Protein AF-A0A1S8C8F7-F1 (afdb_monomer)

Mean predicted aligned error: 5.32 Å

Radius of gyration: 15.14 Å; Cα contacts (8 Å, |Δi|>4): 78; chains: 1; bounding box: 31×24×40 Å

Solvent-accessible surface area (backbone atoms only — not comparable to full-atom values): 5005 Å² total; per-residue (Å²): 129,82,76,75,69,69,60,44,70,68,57,52,62,73,58,32,46,84,44,54,51,89,75,39,63,91,45,80,42,60,28,34,96,45,54,65,62,47,40,55,49,21,65,66,44,95,84,49,41,37,91,70,80,56,70,75,27,51,89,47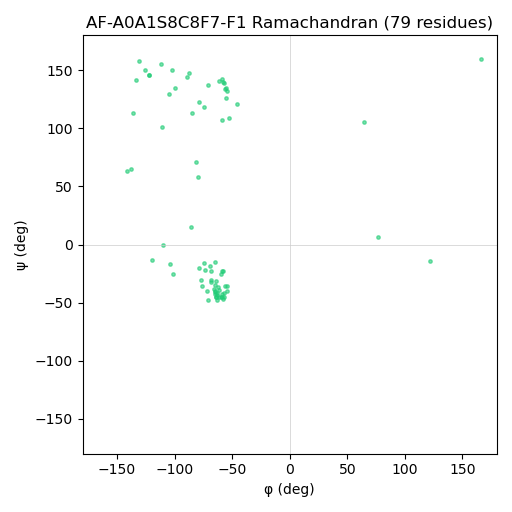,69,69,60,41,53,52,50,36,54,41,72,78,37,52,77,82,53,61,96,65,134

Secondary structure (DSSP, 8-state):
-PPP----HHHHHHH-EEE--TT-TT--EEE-S-HHHHHHHHHHSTT-S-SS--GGGS--HHHHHHHHHHHH-GGGTTT--

pLDDT: mean 88.5, std 13.75, range [35.97, 98.06]

Nearest PDB structures (foldseek):
  8uyr-assembly1_B  TM=4.568E-01  e=6.588E+00  Rhodococcus rhodochrous

Sequence (81 aa):
MPAPDRVPPSFLQAHTRVERPTLVPEVQLHVADDVVALWEAMETEAGGAGQDPPFWAAAWPGGQALARHVLDRPELVAGKR

Structure (mmCIF, N/CA/C/O backbone):
data_AF-A0A1S8C8F7-F1
#
_entry.id   AF-A0A1S8C8F7-F1
#
loop_
_atom_site.group_PDB
_atom_site.id
_atom_site.type_symbol
_atom_site.label_atom_id
_atom_site.label_alt_id
_atom_site.label_comp_id
_atom_site.label_asym_id
_atom_site.label_entity_id
_atom_site.label_seq_id
_atom_site.pdbx_PDB_ins_code
_atom_site.Cartn_x
_atom_site.Cartn_y
_atom_site.Cartn_z
_atom_site.occupancy
_atom_site.B_iso_or_equiv
_atom_site.auth_seq_id
_atom_site.auth_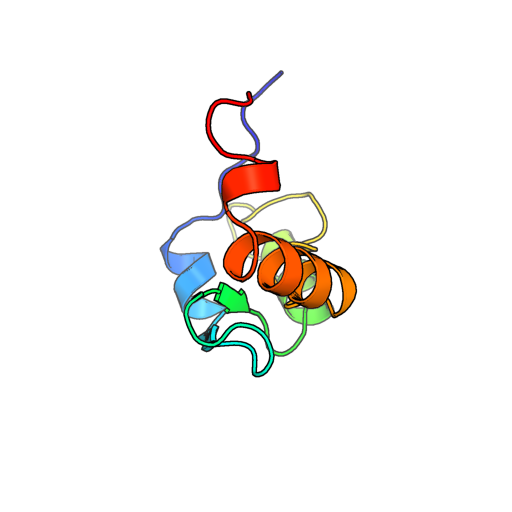comp_id
_atom_site.auth_asym_id
_atom_site.auth_atom_id
_atom_site.pdbx_PDB_model_num
ATOM 1 N N . MET A 1 1 ? 19.471 18.061 3.221 1.00 35.97 1 MET A N 1
ATOM 2 C CA . MET A 1 1 ? 19.198 16.824 2.464 1.00 35.97 1 MET A CA 1
ATOM 3 C C . MET A 1 1 ? 18.426 17.208 1.220 1.00 35.97 1 MET A C 1
ATOM 5 O O . MET A 1 1 ? 17.501 18.001 1.380 1.00 35.97 1 MET A O 1
ATOM 9 N N . PRO A 1 2 ? 18.816 16.757 0.016 1.00 38.53 2 PRO A N 1
ATOM 10 C CA . PRO A 1 2 ? 17.973 16.965 -1.155 1.00 38.53 2 PRO A CA 1
ATOM 11 C C . PRO A 1 2 ? 16.614 16.306 -0.892 1.00 38.53 2 PRO A C 1
ATOM 13 O O . PRO A 1 2 ? 16.544 15.291 -0.196 1.00 38.53 2 PRO A O 1
ATOM 16 N N . ALA A 1 3 ? 15.534 16.941 -1.350 1.00 45.62 3 ALA A N 1
ATOM 17 C CA . ALA A 1 3 ? 14.214 16.324 -1.304 1.00 45.62 3 ALA A CA 1
ATOM 18 C C . ALA A 1 3 ? 14.289 14.994 -2.072 1.00 45.62 3 ALA A C 1
ATOM 20 O O . ALA A 1 3 ? 14.966 14.971 -3.101 1.00 45.62 3 ALA A O 1
ATOM 21 N N . PRO A 1 4 ? 13.662 13.906 -1.588 1.00 53.66 4 PRO A N 1
ATOM 22 C CA . PRO A 1 4 ? 13.647 12.662 -2.343 1.00 53.66 4 PRO A CA 1
ATOM 23 C C . PRO A 1 4 ? 13.087 12.962 -3.731 1.00 53.66 4 PRO A C 1
ATOM 25 O O . PRO A 1 4 ? 12.078 13.672 -3.837 1.00 53.66 4 PRO A O 1
ATOM 28 N N . ASP A 1 5 ? 13.767 12.475 -4.770 1.00 64.06 5 ASP A N 1
ATOM 29 C CA . ASP A 1 5 ? 13.287 12.580 -6.143 1.00 64.06 5 ASP A CA 1
ATOM 30 C C . ASP A 1 5 ? 11.867 12.015 -6.169 1.00 64.06 5 ASP A C 1
ATOM 32 O O . ASP A 1 5 ? 11.614 10.838 -5.904 1.00 64.06 5 ASP A O 1
ATOM 36 N N . ARG A 1 6 ? 10.900 12.915 -6.335 1.00 74.06 6 ARG A N 1
ATOM 37 C CA . ARG A 1 6 ? 9.492 12.572 -6.217 1.00 74.06 6 ARG A CA 1
ATOM 38 C C . ARG A 1 6 ? 9.110 11.791 -7.464 1.00 74.06 6 ARG A C 1
ATOM 40 O O . ARG A 1 6 ? 9.132 12.365 -8.551 1.00 74.06 6 ARG A O 1
ATOM 47 N N . VAL A 1 7 ? 8.686 10.540 -7.281 1.00 83.44 7 VAL A N 1
ATOM 48 C CA . VAL A 1 7 ? 8.136 9.694 -8.351 1.00 83.44 7 VAL A CA 1
ATOM 49 C C . VAL A 1 7 ? 7.126 10.504 -9.178 1.00 83.44 7 VAL A C 1
ATOM 51 O O . VAL A 1 7 ? 6.156 11.024 -8.604 1.00 83.44 7 VAL A O 1
ATOM 54 N N . PRO A 1 8 ? 7.334 10.664 -10.501 1.00 87.25 8 PRO A N 1
ATOM 55 C CA . PRO A 1 8 ? 6.436 11.444 -11.339 1.00 87.25 8 PRO A CA 1
ATOM 56 C C . PRO A 1 8 ? 5.001 10.901 -11.277 1.00 87.25 8 PRO A C 1
ATOM 58 O O . PRO A 1 8 ? 4.808 9.684 -11.321 1.00 87.25 8 PRO A O 1
ATOM 61 N N . PRO A 1 9 ? 3.964 11.760 -11.235 1.00 88.31 9 PRO A N 1
ATOM 62 C CA . PRO A 1 9 ? 2.577 11.294 -11.195 1.00 88.31 9 PRO A CA 1
ATOM 63 C C . PRO A 1 9 ? 2.199 10.374 -12.363 1.00 88.31 9 PRO A C 1
ATOM 65 O O . PRO A 1 9 ? 1.442 9.430 -12.166 1.00 88.31 9 PRO A O 1
ATOM 68 N N . SER A 1 10 ? 2.743 10.620 -13.560 1.00 89.50 10 SER A N 1
ATOM 69 C CA . SER A 1 10 ? 2.527 9.769 -14.736 1.00 89.50 10 SER A CA 1
ATOM 70 C C . SER A 1 10 ? 3.116 8.369 -14.560 1.00 89.50 10 SER A C 1
ATOM 72 O O . SER A 1 10 ? 2.455 7.397 -14.906 1.00 89.50 10 SER A O 1
ATOM 74 N N . PHE A 1 11 ? 4.312 8.261 -13.974 1.00 90.62 11 PHE A N 1
ATOM 75 C CA . PHE A 1 11 ? 4.935 6.977 -13.646 1.00 90.62 11 PHE A CA 1
ATOM 76 C C . PHE A 1 11 ? 4.092 6.215 -12.620 1.00 90.62 11 PHE A C 1
ATOM 78 O O . PHE A 1 11 ? 3.752 5.054 -12.825 1.00 90.62 11 PHE A O 1
ATOM 85 N N . LEU A 1 12 ? 3.678 6.898 -11.545 1.00 90.00 12 LEU A N 1
ATOM 86 C CA . LEU A 1 12 ? 2.829 6.311 -10.508 1.00 90.00 12 LEU A CA 1
ATOM 87 C C . LEU A 1 12 ? 1.526 5.758 -11.107 1.00 90.00 12 LEU A C 1
ATOM 89 O O . LEU A 1 12 ? 1.126 4.645 -10.789 1.00 90.00 12 LEU A O 1
ATOM 93 N N . GLN A 1 13 ? 0.870 6.515 -11.988 1.00 91.88 13 GLN A N 1
ATOM 94 C CA . GLN A 1 13 ? -0.371 6.094 -12.646 1.00 91.88 13 GLN A CA 1
ATOM 95 C C . GLN A 1 13 ? -0.173 4.935 -13.629 1.00 91.88 13 GLN A C 1
ATOM 97 O O . GLN A 1 13 ? -1.085 4.130 -13.788 1.00 91.88 13 GLN A O 1
ATOM 102 N N . ALA A 1 14 ? 0.983 4.859 -14.292 1.00 93.12 14 ALA A N 1
ATOM 103 C CA . ALA A 1 14 ? 1.288 3.803 -15.253 1.00 93.12 14 ALA A CA 1
ATOM 104 C C . ALA A 1 14 ? 1.630 2.466 -14.576 1.00 93.12 14 ALA A C 1
ATOM 106 O O . ALA A 1 14 ? 1.260 1.415 -15.093 1.00 93.12 14 ALA A O 1
ATOM 107 N N . HIS A 1 15 ? 2.307 2.510 -13.424 1.00 93.62 15 HIS A N 1
ATOM 108 C CA . HIS A 1 15 ? 2.880 1.323 -12.776 1.00 93.62 15 HIS A CA 1
ATOM 109 C C . HIS A 1 15 ? 2.186 0.901 -11.475 1.00 93.62 15 HIS A C 1
ATOM 111 O O . HIS A 1 15 ? 2.578 -0.082 -10.849 1.00 93.62 15 HIS A O 1
ATOM 117 N N . THR A 1 16 ? 1.150 1.622 -11.043 1.00 95.31 16 THR A N 1
ATOM 118 C CA . THR A 1 16 ? 0.358 1.259 -9.859 1.00 95.31 16 THR A CA 1
ATOM 119 C C . THR A 1 16 ? -1.131 1.294 -10.151 1.00 95.31 16 THR A C 1
ATOM 121 O O . THR A 1 16 ? -1.602 2.012 -11.033 1.00 95.31 16 THR A O 1
ATOM 124 N N . ARG A 1 17 ? -1.901 0.570 -9.341 1.00 96.12 17 ARG A N 1
ATOM 125 C CA . ARG 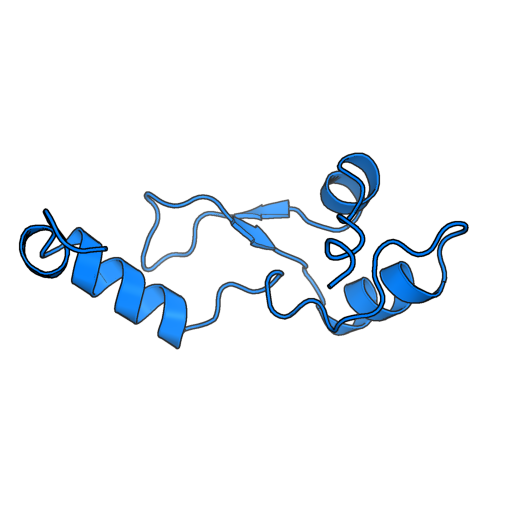A 1 17 ? -3.356 0.704 -9.271 1.00 96.12 17 ARG A CA 1
ATOM 126 C C . ARG A 1 17 ? -3.777 1.282 -7.929 1.00 96.12 17 ARG A C 1
ATOM 128 O O . ARG A 1 17 ? -3.099 1.108 -6.918 1.00 96.12 17 ARG A O 1
ATOM 135 N N . VAL A 1 18 ? -4.943 1.917 -7.915 1.00 96.69 18 VAL A N 1
ATOM 136 C CA . VAL A 1 18 ? -5.595 2.292 -6.660 1.00 96.69 18 VAL A CA 1
ATOM 137 C C . VAL A 1 18 ? -6.286 1.065 -6.079 1.00 96.69 18 VAL A C 1
ATOM 139 O O . VAL A 1 18 ? -7.162 0.483 -6.715 1.00 96.69 18 VAL A O 1
ATOM 142 N N . GLU A 1 19 ? -5.929 0.708 -4.853 1.00 96.44 19 GLU A N 1
ATOM 143 C CA . GLU A 1 19 ? -6.524 -0.399 -4.113 1.00 96.44 19 GLU A CA 1
ATOM 144 C C . GLU A 1 19 ? -7.046 0.066 -2.749 1.00 96.44 19 GLU A C 1
ATOM 146 O O . GLU A 1 19 ? -6.536 1.016 -2.149 1.00 96.44 19 GLU A O 1
ATOM 151 N N . ARG A 1 20 ? -8.093 -0.611 -2.270 1.00 97.69 20 ARG A N 1
ATOM 152 C CA . ARG A 1 20 ? -8.632 -0.482 -0.913 1.00 97.69 20 ARG A CA 1
ATOM 153 C C . ARG A 1 20 ? -8.338 -1.784 -0.168 1.00 97.69 20 ARG A C 1
ATOM 155 O O . ARG A 1 20 ? -9.040 -2.765 -0.4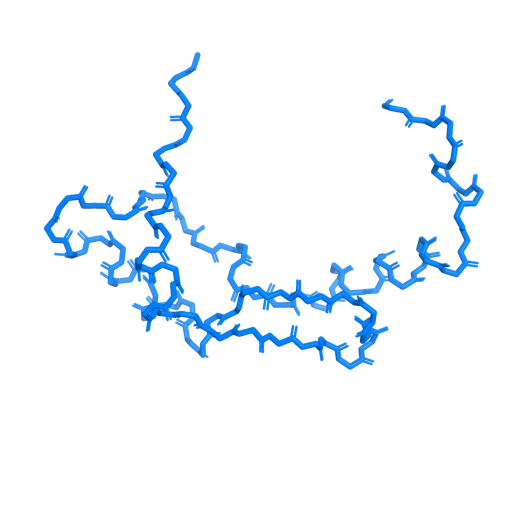18 1.00 97.69 20 ARG A O 1
ATOM 162 N N . PRO A 1 21 ? -7.314 -1.831 0.700 1.00 96.62 21 PRO A N 1
ATOM 163 C CA . PRO A 1 21 ? -6.962 -3.060 1.398 1.00 96.62 21 PRO A CA 1
ATOM 164 C C . PRO A 1 21 ? -8.112 -3.555 2.281 1.00 96.62 21 PRO A C 1
ATOM 166 O O . PRO A 1 21 ? -8.763 -2.760 2.958 1.00 96.62 21 PRO A O 1
ATOM 169 N N . THR A 1 22 ? -8.337 -4.871 2.319 1.00 95.38 22 THR A N 1
ATOM 170 C CA . THR A 1 22 ? -9.489 -5.491 3.003 1.00 95.38 22 THR A CA 1
ATOM 171 C C . THR A 1 22 ? -9.625 -5.090 4.472 1.00 95.38 22 THR A C 1
ATOM 173 O O . THR A 1 22 ? -10.742 -4.946 4.963 1.00 95.38 22 THR A O 1
ATOM 176 N N . LEU A 1 23 ? -8.510 -4.908 5.186 1.00 96.62 23 LEU A N 1
ATOM 177 C CA . LEU A 1 23 ? -8.537 -4.576 6.613 1.00 96.62 23 LEU 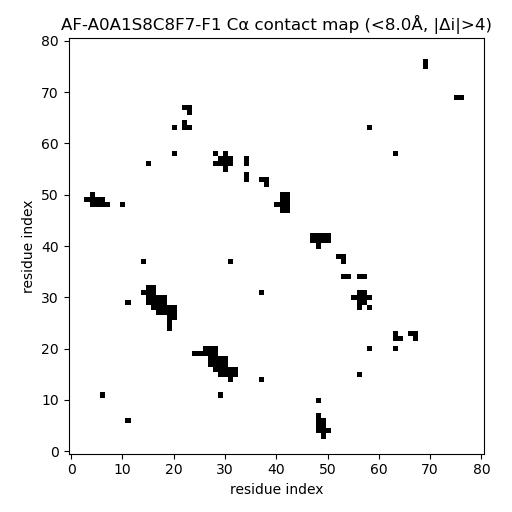A CA 1
ATOM 178 C C . LEU A 1 23 ? -8.838 -3.089 6.878 1.00 96.62 23 LEU A C 1
ATOM 180 O O . LEU A 1 23 ? -9.264 -2.741 7.976 1.00 96.62 23 LEU A O 1
ATOM 184 N N . VAL A 1 24 ? -8.625 -2.219 5.887 1.00 97.50 24 VAL A N 1
ATOM 185 C CA . VAL A 1 24 ? -8.794 -0.759 5.987 1.00 97.50 24 VAL A CA 1
ATOM 186 C C . VAL A 1 24 ? -9.411 -0.180 4.702 1.00 97.50 24 VAL A C 1
ATOM 188 O O . VAL A 1 24 ? -8.773 0.615 4.005 1.00 97.50 24 VAL A O 1
ATOM 191 N N . PRO A 1 25 ? -10.653 -0.565 4.349 1.00 97.19 25 PRO A N 1
ATOM 192 C CA . PRO A 1 25 ? -11.290 -0.167 3.090 1.00 97.19 25 PRO A CA 1
ATOM 193 C C . PRO A 1 25 ? -11.562 1.344 2.969 1.00 97.19 25 PRO A C 1
ATOM 195 O O . PRO A 1 25 ? -11.841 1.842 1.873 1.00 97.19 25 PRO A O 1
ATOM 198 N N . GLU A 1 26 ? -11.489 2.087 4.074 1.00 97.44 26 GLU A N 1
ATOM 199 C CA . GLU A 1 26 ? -11.581 3.546 4.127 1.00 97.44 26 GLU A CA 1
ATOM 200 C C . GLU A 1 26 ? -10.361 4.232 3.487 1.00 97.44 26 GLU A C 1
ATOM 202 O O . GLU A 1 26 ? -10.468 5.376 3.043 1.00 97.44 26 GLU A O 1
ATOM 207 N N . VAL A 1 27 ? -9.223 3.534 3.399 1.00 96.00 27 VAL A N 1
ATOM 208 C CA . VAL A 1 27 ? -7.959 4.048 2.860 1.00 96.00 27 VAL A CA 1
ATOM 209 C C . VAL A 1 27 ? -7.763 3.574 1.421 1.00 96.00 27 VAL A C 1
ATOM 211 O O . VAL A 1 27 ? -7.945 2.402 1.100 1.00 96.00 27 VAL A O 1
ATOM 214 N N . GLN A 1 28 ? -7.362 4.497 0.549 1.00 96.81 28 GLN A N 1
ATOM 215 C CA . GLN A 1 28 ? -6.946 4.197 -0.818 1.00 96.81 28 GLN A CA 1
ATOM 216 C C . GLN A 1 28 ? -5.426 4.288 -0.918 1.00 96.81 28 GLN A C 1
ATOM 218 O O . GLN A 1 28 ? -4.840 5.285 -0.498 1.00 96.81 28 GLN A O 1
ATOM 223 N N . LEU A 1 29 ? -4.802 3.257 -1.482 1.00 95.38 29 LEU A N 1
ATOM 224 C CA . LEU A 1 29 ? -3.359 3.177 -1.685 1.00 95.38 29 LEU A CA 1
ATOM 225 C C . LEU A 1 29 ? -3.043 2.989 -3.165 1.00 95.38 29 LEU A C 1
ATOM 227 O O . LEU A 1 29 ? -3.771 2.297 -3.871 1.00 95.38 29 LEU A O 1
ATOM 231 N N . HIS A 1 30 ? -1.934 3.571 -3.609 1.00 95.25 30 HIS A N 1
ATOM 232 C CA . HIS A 1 30 ? -1.302 3.211 -4.873 1.00 95.25 30 HIS A CA 1
ATOM 233 C C . HIS A 1 30 ? -0.397 2.007 -4.629 1.00 95.25 30 HIS A C 1
ATOM 235 O O . HIS A 1 30 ? 0.583 2.120 -3.895 1.00 95.25 30 HIS A O 1
ATOM 241 N N . VAL A 1 31 ? -0.746 0.862 -5.210 1.00 96.19 31 VAL A N 1
ATOM 242 C CA . VAL A 1 31 ? 0.001 -0.390 -5.051 1.00 96.19 31 VAL A CA 1
ATOM 243 C C . VAL A 1 31 ? 0.446 -0.934 -6.401 1.00 96.19 31 VAL A C 1
ATOM 245 O O . VAL A 1 31 ? -0.260 -0.782 -7.401 1.00 96.19 31 VAL A O 1
ATOM 248 N N . ALA A 1 32 ? 1.616 -1.561 -6.426 1.00 95.81 32 ALA A N 1
ATOM 249 C CA . ALA A 1 32 ? 2.089 -2.325 -7.568 1.00 95.81 32 ALA A CA 1
ATOM 250 C C . ALA A 1 32 ? 1.598 -3.772 -7.480 1.00 95.81 32 ALA A C 1
ATOM 252 O O . ALA A 1 32 ? 1.482 -4.338 -6.393 1.00 95.81 32 ALA A O 1
ATOM 253 N N . ASP A 1 33 ? 1.350 -4.372 -8.641 1.00 92.62 33 ASP A N 1
ATOM 254 C CA . ASP A 1 33 ? 1.160 -5.819 -8.766 1.00 92.62 33 ASP A CA 1
ATOM 255 C C . ASP A 1 33 ? 2.416 -6.594 -8.364 1.00 92.62 33 ASP A C 1
ATOM 257 O O . ASP A 1 33 ? 2.346 -7.602 -7.663 1.00 92.62 33 ASP A O 1
ATOM 261 N N . ASP A 1 34 ? 3.565 -6.076 -8.792 1.00 94.00 34 ASP A N 1
ATOM 262 C CA . ASP A 1 34 ? 4.882 -6.608 -8.499 1.00 94.00 34 ASP A CA 1
ATOM 263 C C . ASP A 1 34 ? 5.817 -5.447 -8.141 1.00 94.00 34 ASP A C 1
ATOM 265 O O . ASP A 1 34 ? 6.127 -4.580 -8.959 1.00 94.00 34 ASP A O 1
ATOM 269 N N . VAL A 1 35 ? 6.243 -5.419 -6.878 1.00 92.31 35 VAL A N 1
ATOM 270 C CA . VAL A 1 35 ? 7.126 -4.380 -6.335 1.00 92.31 35 VAL A CA 1
ATOM 271 C C . VAL A 1 35 ? 8.531 -4.476 -6.933 1.00 92.31 35 VAL A C 1
ATOM 273 O O . VAL A 1 35 ? 9.197 -3.452 -7.072 1.00 92.31 35 VAL A O 1
ATOM 276 N N . VAL A 1 36 ? 8.982 -5.681 -7.299 1.00 92.19 36 VAL A N 1
ATOM 277 C CA . VAL A 1 36 ? 10.286 -5.883 -7.941 1.00 92.19 36 VAL A CA 1
ATOM 278 C C . VAL A 1 36 ? 10.240 -5.328 -9.359 1.00 92.19 36 VAL A C 1
ATOM 280 O O . VAL A 1 36 ? 11.091 -4.518 -9.709 1.00 92.19 36 VAL A O 1
ATOM 283 N N . ALA A 1 37 ? 9.198 -5.654 -10.127 1.00 92.62 37 ALA A N 1
ATOM 284 C CA . ALA A 1 37 ? 9.020 -5.107 -11.474 1.00 92.62 37 ALA A CA 1
ATOM 285 C C . ALA A 1 37 ? 8.865 -3.573 -11.468 1.00 92.62 37 ALA A C 1
ATOM 287 O O . ALA A 1 37 ? 9.426 -2.886 -12.321 1.00 92.62 37 ALA A O 1
ATOM 288 N N . LEU A 1 38 ? 8.149 -3.014 -10.481 1.00 92.75 38 LEU A N 1
ATOM 289 C CA . LEU A 1 38 ? 8.074 -1.563 -10.286 1.00 92.75 38 LEU A CA 1
ATOM 290 C C . LEU A 1 38 ? 9.465 -0.961 -10.049 1.00 92.75 38 LEU A C 1
ATOM 292 O O . LEU A 1 38 ? 9.784 0.078 -10.623 1.00 92.75 38 LEU A O 1
ATOM 296 N N . TRP A 1 39 ? 10.283 -1.590 -9.203 1.00 91.00 39 TRP A N 1
ATOM 297 C CA . TRP A 1 39 ? 11.630 -1.104 -8.907 1.00 91.00 39 TRP A CA 1
ATOM 298 C C . TRP A 1 39 ? 12.523 -1.138 -10.153 1.00 91.00 39 TRP A C 1
ATOM 300 O O . TRP A 1 39 ? 13.139 -0.127 -10.480 1.00 91.00 39 TRP A O 1
ATOM 310 N N . GLU A 1 40 ? 12.506 -2.232 -10.916 1.00 91.00 40 GLU A N 1
ATOM 311 C CA . GLU A 1 40 ? 13.224 -2.324 -12.195 1.00 91.00 40 GLU A CA 1
ATOM 312 C C . GLU A 1 40 ? 12.793 -1.212 -13.171 1.00 91.00 40 GLU A C 1
ATOM 314 O O . GLU A 1 40 ? 13.634 -0.577 -13.813 1.00 91.00 40 GLU A O 1
ATOM 319 N N . ALA A 1 41 ? 11.492 -0.907 -13.253 1.00 91.12 41 ALA A N 1
ATOM 320 C CA . ALA A 1 41 ? 10.982 0.190 -14.078 1.00 91.12 41 ALA A CA 1
ATOM 321 C C . ALA A 1 41 ? 11.453 1.570 -13.579 1.00 91.12 41 ALA A C 1
ATOM 323 O O . ALA A 1 41 ? 11.796 2.435 -14.388 1.00 91.12 41 ALA A O 1
ATOM 324 N N . MET A 1 42 ? 11.522 1.776 -12.257 1.00 88.19 42 MET A N 1
ATOM 325 C CA . MET A 1 42 ? 12.020 3.025 -11.668 1.00 88.19 42 MET A CA 1
ATOM 326 C C . MET A 1 42 ? 13.489 3.289 -12.017 1.00 88.19 42 MET A C 1
ATOM 328 O O . MET A 1 42 ? 13.854 4.446 -12.238 1.00 88.19 42 MET A O 1
ATOM 332 N N . GLU A 1 43 ? 14.303 2.232 -12.082 1.00 87.19 43 GLU A N 1
ATOM 333 C CA . GLU A 1 43 ? 15.732 2.307 -12.406 1.00 87.19 43 GLU A CA 1
ATOM 334 C C . GLU A 1 43 ? 16.002 2.503 -13.905 1.00 87.19 43 GLU A C 1
ATOM 336 O O . GLU A 1 43 ? 17.005 3.114 -14.279 1.00 87.19 43 GLU A O 1
ATOM 341 N N . THR A 1 44 ? 15.123 1.991 -14.772 1.00 85.69 44 THR A N 1
ATOM 342 C CA . THR A 1 44 ? 15.377 1.893 -16.221 1.00 85.69 44 THR A CA 1
ATOM 343 C C . THR A 1 44 ? 14.699 2.965 -17.077 1.00 85.69 44 THR A C 1
ATOM 345 O O . THR A 1 44 ? 15.204 3.270 -18.162 1.00 85.69 44 THR A O 1
ATOM 348 N N . GLU A 1 45 ? 13.590 3.571 -16.641 1.00 81.12 45 GLU A N 1
ATOM 349 C CA . GLU A 1 45 ? 12.916 4.613 -17.427 1.00 81.12 45 GLU A CA 1
ATOM 350 C C . GLU A 1 45 ? 13.715 5.930 -17.481 1.00 81.12 45 GLU A C 1
ATOM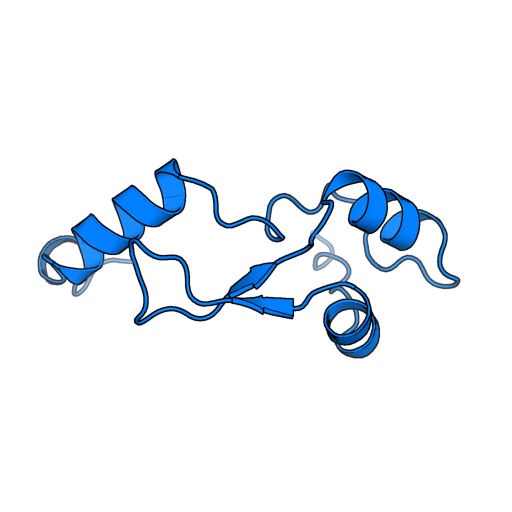 352 O O . GLU A 1 45 ? 14.263 6.413 -16.486 1.00 81.12 45 GLU A O 1
ATOM 357 N N . ALA A 1 46 ? 13.777 6.536 -18.676 1.00 57.78 46 ALA A N 1
ATOM 358 C CA . ALA A 1 46 ? 14.582 7.724 -18.953 1.00 57.78 46 ALA A CA 1
ATOM 359 C C . ALA A 1 46 ? 14.188 8.904 -18.044 1.00 57.78 46 ALA A C 1
ATOM 361 O O . ALA A 1 46 ? 13.147 9.532 -18.231 1.00 57.78 46 ALA A O 1
ATOM 362 N N . GLY A 1 47 ? 15.056 9.212 -17.077 1.00 63.31 47 GLY A N 1
ATOM 363 C CA . GLY A 1 47 ? 14.847 10.253 -16.069 1.00 63.31 47 GLY A CA 1
ATOM 364 C C . GLY A 1 47 ? 14.899 9.751 -14.625 1.00 63.31 47 GLY A C 1
ATOM 365 O O . GLY A 1 47 ? 15.058 10.591 -13.749 1.00 63.31 47 GLY A O 1
ATOM 366 N N . GLY A 1 48 ? 14.831 8.430 -14.395 1.00 64.12 48 GLY A N 1
ATOM 367 C CA . GLY A 1 48 ? 14.864 7.800 -13.072 1.00 64.12 48 GLY A CA 1
ATOM 368 C C . GLY A 1 48 ? 13.649 8.189 -12.230 1.00 64.12 48 GLY A C 1
ATOM 369 O O . GLY A 1 48 ? 13.562 9.304 -11.724 1.00 64.12 48 GLY A O 1
ATOM 370 N N . ALA A 1 49 ? 12.685 7.285 -12.053 1.00 67.44 49 ALA A N 1
ATOM 371 C CA . ALA A 1 49 ? 11.501 7.609 -11.248 1.00 67.44 49 ALA A CA 1
ATOM 372 C C . ALA A 1 49 ? 11.804 7.637 -9.736 1.00 67.44 49 ALA A C 1
ATOM 374 O O . ALA A 1 49 ? 11.026 8.187 -8.960 1.00 67.44 49 ALA A O 1
ATOM 375 N N . GLY A 1 50 ? 12.938 7.072 -9.323 1.00 72.81 50 GLY A N 1
ATOM 376 C CA . GLY A 1 50 ? 13.481 7.115 -7.969 1.00 72.81 50 GLY A CA 1
ATOM 377 C C . GLY A 1 50 ? 14.590 6.075 -7.808 1.00 72.81 50 GLY A C 1
ATOM 378 O O . GLY A 1 50 ? 14.669 5.136 -8.593 1.00 72.81 50 GLY A O 1
ATOM 379 N N . GLN A 1 51 ? 15.454 6.252 -6.808 1.00 71.69 51 GLN A N 1
ATOM 380 C CA . GLN A 1 51 ? 16.593 5.351 -6.549 1.00 71.69 51 GLN A CA 1
ATOM 381 C C . GLN A 1 51 ? 16.356 4.419 -5.351 1.00 71.69 51 GLN A C 1
ATOM 383 O O . GLN A 1 51 ? 17.053 3.420 -5.197 1.00 71.69 51 GLN A O 1
ATOM 388 N N . ASP A 1 52 ? 15.375 4.740 -4.504 1.00 83.62 52 ASP A N 1
ATOM 389 C CA . ASP A 1 52 ? 15.065 3.956 -3.312 1.00 83.62 52 ASP A CA 1
ATOM 390 C C . ASP A 1 52 ? 14.047 2.847 -3.622 1.00 83.62 52 ASP A C 1
ATOM 392 O O . ASP A 1 52 ? 13.095 3.085 -4.378 1.00 83.62 52 ASP A O 1
ATOM 396 N N . PRO A 1 53 ? 14.171 1.664 -2.988 1.00 86.00 53 PRO A N 1
ATOM 397 C CA . PRO A 1 53 ? 13.213 0.583 -3.170 1.00 86.00 53 PRO A CA 1
ATOM 398 C C . PRO A 1 53 ? 11.779 1.034 -2.835 1.00 86.00 53 PRO A C 1
ATOM 400 O O . PRO A 1 53 ? 11.550 1.641 -1.778 1.00 86.00 53 PRO A O 1
ATOM 403 N N . PRO A 1 54 ? 10.778 0.713 -3.677 1.00 90.56 54 PRO A N 1
ATOM 404 C CA . PRO A 1 54 ? 9.418 1.216 -3.528 1.00 90.56 54 PRO A CA 1
ATOM 405 C C . PRO A 1 54 ? 8.608 0.452 -2.471 1.00 90.56 54 PRO A C 1
ATOM 407 O O . PRO A 1 54 ? 7.524 -0.061 -2.738 1.00 90.56 54 PRO A O 1
ATOM 410 N N . PHE A 1 55 ? 9.083 0.413 -1.221 1.00 89.94 55 PHE A N 1
ATOM 411 C CA . PHE A 1 55 ? 8.356 -0.215 -0.105 1.00 89.94 55 PHE A CA 1
ATOM 412 C C . PHE A 1 55 ? 6.964 0.394 0.120 1.00 89.94 55 PHE A C 1
ATOM 414 O O . PHE A 1 55 ? 6.088 -0.254 0.687 1.00 89.94 55 PHE A O 1
ATOM 421 N N . TRP A 1 56 ? 6.746 1.628 -0.333 1.00 90.31 56 TRP A N 1
ATOM 422 C CA . TRP A 1 56 ? 5.456 2.313 -0.294 1.00 90.31 56 TRP A CA 1
ATOM 423 C C . TRP A 1 56 ? 4.410 1.709 -1.249 1.00 90.31 56 TRP A C 1
ATOM 425 O O . TRP A 1 56 ? 3.222 1.943 -1.048 1.00 90.31 56 TRP A O 1
ATOM 435 N N . ALA A 1 57 ? 4.819 0.926 -2.253 1.00 94.38 57 ALA A N 1
ATOM 436 C CA . ALA A 1 57 ? 3.942 0.382 -3.293 1.00 94.38 57 ALA A CA 1
ATOM 437 C C . ALA A 1 57 ? 3.258 -0.941 -2.906 1.00 94.38 57 ALA A C 1
ATOM 439 O O . ALA A 1 57 ? 2.732 -1.640 -3.769 1.00 94.38 57 ALA A O 1
ATOM 440 N N . ALA A 1 58 ? 3.256 -1.302 -1.621 1.00 95.12 58 ALA A N 1
ATOM 441 C CA . ALA A 1 58 ? 2.593 -2.496 -1.115 1.00 95.12 58 ALA A CA 1
ATOM 442 C C . ALA A 1 58 ? 1.774 -2.198 0.145 1.00 95.12 58 ALA A C 1
ATOM 444 O O . ALA A 1 58 ? 2.194 -1.467 1.044 1.00 95.12 58 ALA A O 1
ATOM 445 N N . ALA A 1 59 ? 0.609 -2.838 0.248 1.00 95.31 59 ALA A N 1
ATOM 446 C CA . ALA A 1 59 ? -0.239 -2.783 1.432 1.00 95.31 59 ALA A CA 1
ATOM 447 C C . ALA A 1 59 ? 0.251 -3.777 2.503 1.00 95.31 59 ALA A C 1
ATOM 449 O O . ALA A 1 59 ? -0.380 -4.804 2.751 1.00 95.31 59 ALA A O 1
ATOM 450 N N . TRP A 1 60 ? 1.387 -3.497 3.145 1.00 94.94 60 TRP A N 1
ATOM 451 C CA . TRP A 1 60 ? 1.983 -4.401 4.136 1.00 94.94 60 TRP A CA 1
ATOM 452 C C . TRP A 1 60 ? 1.010 -4.762 5.277 1.00 94.94 60 TRP A C 1
ATOM 454 O O . TRP A 1 60 ? 0.410 -3.855 5.865 1.00 94.94 60 TRP A O 1
ATOM 464 N N . PRO A 1 61 ? 0.900 -6.047 5.676 1.00 95.56 61 PRO A N 1
ATOM 465 C CA . PRO A 1 61 ? -0.038 -6.478 6.717 1.00 95.56 61 PRO A CA 1
ATOM 466 C C . PRO A 1 61 ? 0.102 -5.717 8.042 1.00 95.56 61 PRO A C 1
ATOM 468 O O . PRO A 1 61 ? -0.897 -5.342 8.651 1.00 95.56 61 PRO A O 1
ATOM 471 N N . GLY A 1 62 ? 1.338 -5.430 8.470 1.00 96.25 62 GLY A N 1
ATOM 472 C CA . GLY A 1 62 ? 1.596 -4.672 9.699 1.00 96.25 62 GLY A CA 1
ATOM 473 C C . GLY A 1 62 ? 1.089 -3.228 9.632 1.00 96.25 62 GLY A C 1
ATOM 474 O O . GLY A 1 62 ? 0.495 -2.740 10.592 1.00 96.25 62 GLY A O 1
ATOM 475 N N . GLY A 1 63 ? 1.254 -2.568 8.481 1.00 95.62 63 GLY A N 1
ATOM 476 C CA . GLY A 1 63 ? 0.730 -1.221 8.253 1.00 95.62 63 GLY A CA 1
ATOM 477 C C . GLY A 1 63 ? -0.797 -1.195 8.267 1.00 95.62 63 GLY A C 1
ATOM 478 O O . GLY A 1 63 ? -1.387 -0.332 8.912 1.00 95.62 63 GLY A O 1
ATOM 479 N N . GLN A 1 64 ? -1.437 -2.186 7.638 1.00 97.25 64 GLN A N 1
ATOM 480 C CA . GLN A 1 64 ? -2.894 -2.328 7.673 1.00 97.25 64 GLN A CA 1
ATOM 481 C C . GLN A 1 64 ? -3.417 -2.548 9.102 1.00 97.25 64 GLN A C 1
ATOM 483 O O . GLN A 1 64 ? -4.383 -1.904 9.506 1.00 97.25 64 GLN A O 1
ATOM 488 N N . ALA A 1 65 ? -2.772 -3.419 9.885 1.00 97.62 65 ALA A N 1
ATOM 489 C CA . ALA A 1 65 ? -3.168 -3.691 11.267 1.00 97.62 65 ALA A CA 1
ATOM 490 C C . ALA A 1 65 ? -3.034 -2.450 12.162 1.00 97.62 65 ALA A C 1
ATOM 492 O O . ALA A 1 65 ? -3.942 -2.141 12.936 1.00 97.62 65 ALA A O 1
ATOM 493 N N . LEU A 1 66 ? -1.933 -1.705 12.022 1.00 97.06 66 LEU A N 1
ATOM 494 C CA . LEU A 1 66 ? -1.731 -0.456 12.750 1.00 97.06 66 LEU A CA 1
ATOM 495 C C 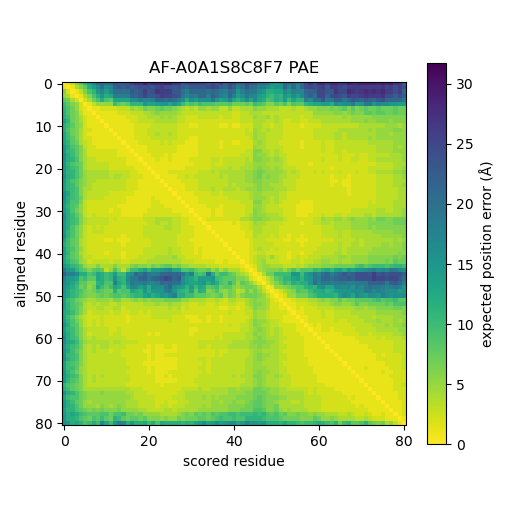. LEU A 1 66 ? -2.763 0.604 12.347 1.00 97.06 66 LEU A C 1
ATOM 497 O O . LEU A 1 66 ? -3.352 1.245 13.215 1.00 97.06 66 LEU A O 1
ATOM 501 N N . ALA A 1 67 ? -3.009 0.766 11.046 1.00 97.12 67 ALA A N 1
ATOM 502 C CA . ALA A 1 67 ? -4.002 1.707 10.541 1.00 97.12 67 ALA A CA 1
ATOM 503 C C . ALA A 1 67 ? -5.402 1.374 11.071 1.00 97.12 67 ALA A C 1
ATOM 505 O O . ALA A 1 67 ? -6.079 2.263 11.578 1.00 97.12 67 ALA A O 1
ATOM 506 N N . ARG A 1 68 ? -5.805 0.096 11.051 1.00 97.88 68 ARG A N 1
ATOM 507 C CA . ARG A 1 68 ? -7.081 -0.346 11.630 1.00 97.88 68 ARG A CA 1
ATOM 508 C C . ARG A 1 68 ? -7.176 0.001 13.112 1.0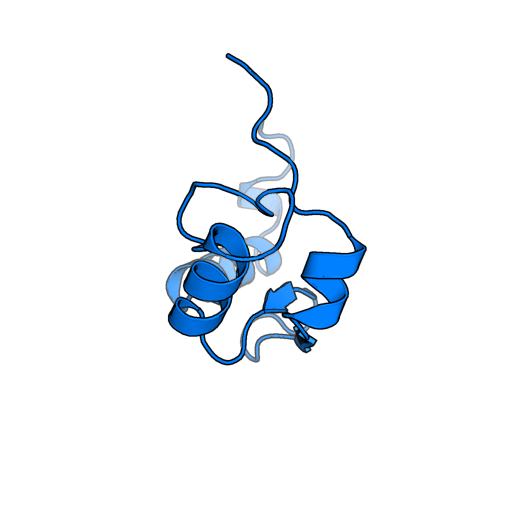0 97.88 68 ARG A C 1
ATOM 510 O O . ARG A 1 68 ? -8.161 0.596 13.534 1.00 97.88 68 ARG A O 1
ATOM 517 N N . HIS A 1 69 ? -6.123 -0.286 13.881 1.00 97.88 69 HIS A N 1
ATOM 518 C CA . HIS A 1 69 ? -6.083 0.016 15.311 1.00 97.88 69 HIS A CA 1
ATOM 519 C C . HIS A 1 69 ? -6.263 1.512 15.610 1.00 97.88 69 HIS A C 1
ATOM 521 O O . HIS A 1 69 ? -6.998 1.870 16.527 1.00 97.88 69 HIS A O 1
ATOM 527 N N . VAL A 1 70 ? -5.619 2.383 14.828 1.00 97.56 70 VAL A N 1
ATOM 528 C CA . VAL A 1 70 ? -5.739 3.841 14.979 1.00 97.56 70 VAL A CA 1
ATOM 529 C C . VAL A 1 70 ? -7.109 4.344 14.524 1.00 97.56 70 VAL A C 1
ATOM 531 O O . VAL A 1 70 ? -7.681 5.206 15.183 1.00 97.56 70 VAL A O 1
ATOM 534 N N . LEU A 1 71 ? -7.659 3.808 13.432 1.00 97.25 71 LEU A N 1
ATOM 535 C CA . LEU A 1 71 ? -8.990 4.183 12.947 1.00 97.25 71 LEU A CA 1
ATOM 536 C C . LEU A 1 71 ? -10.097 3.790 13.934 1.00 97.25 71 LEU A C 1
ATOM 538 O O . LEU A 1 71 ? -11.061 4.533 14.090 1.00 97.25 71 LEU A O 1
ATOM 542 N N . ASP A 1 72 ? -9.943 2.662 14.630 1.00 98.06 72 ASP A N 1
ATOM 543 C CA . ASP A 1 72 ? -10.864 2.240 15.694 1.00 98.06 72 ASP A CA 1
ATOM 544 C C . ASP A 1 72 ? -10.714 3.062 16.980 1.00 98.06 72 ASP A C 1
ATOM 546 O O . ASP A 1 72 ? -11.632 3.093 17.800 1.00 98.06 72 ASP A O 1
ATOM 550 N N . ARG A 1 73 ? -9.551 3.696 17.179 1.00 98.06 73 ARG A N 1
ATOM 551 C CA . ARG A 1 73 ? -9.180 4.419 18.404 1.00 98.06 73 ARG A CA 1
ATOM 552 C C . ARG A 1 73 ? -8.470 5.741 18.097 1.00 98.06 73 ARG A C 1
ATOM 554 O O . ARG A 1 73 ? -7.285 5.904 18.424 1.00 98.06 73 ARG A O 1
ATOM 561 N N . PRO A 1 74 ? -9.159 6.706 17.461 1.00 97.12 74 PRO A N 1
ATOM 562 C CA . PRO A 1 74 ? -8.547 7.967 17.051 1.00 97.12 74 PRO A CA 1
ATOM 563 C C . PRO A 1 74 ? -7.973 8.762 18.235 1.00 97.12 74 PRO A C 1
ATOM 565 O O . PRO A 1 74 ? -7.006 9.508 18.069 1.00 97.12 74 PRO A O 1
ATOM 568 N N . GLU A 1 75 ? -8.496 8.569 19.448 1.00 97.94 75 GLU A N 1
ATOM 569 C CA . GLU A 1 75 ? -8.003 9.176 20.687 1.00 97.94 75 GLU A CA 1
ATOM 570 C C . GLU A 1 75 ? -6.540 8.835 21.011 1.00 97.94 75 GLU A C 1
ATOM 572 O O . GLU A 1 75 ? -5.874 9.590 21.718 1.00 97.94 75 GLU A O 1
ATOM 577 N N . LEU A 1 76 ? -6.005 7.730 20.475 1.00 97.25 76 LEU A N 1
ATOM 578 C CA . LEU A 1 76 ? -4.607 7.346 20.682 1.00 97.25 76 LEU A CA 1
ATOM 579 C C . LEU A 1 76 ? -3.626 8.353 20.077 1.00 97.25 76 LEU A C 1
ATOM 581 O O . LEU A 1 76 ? -2.523 8.529 20.610 1.00 97.25 76 LEU A O 1
ATOM 585 N N . VAL A 1 77 ? -4.027 9.005 18.983 1.00 96.69 77 VAL A N 1
ATOM 586 C CA . VAL A 1 77 ? -3.189 9.924 18.197 1.00 96.69 77 VAL A CA 1
ATOM 587 C C . VAL A 1 77 ? -3.749 11.347 18.133 1.00 96.69 77 VAL A C 1
ATOM 589 O O . VAL A 1 77 ? -3.019 12.268 17.769 1.00 96.69 77 VAL A O 1
ATOM 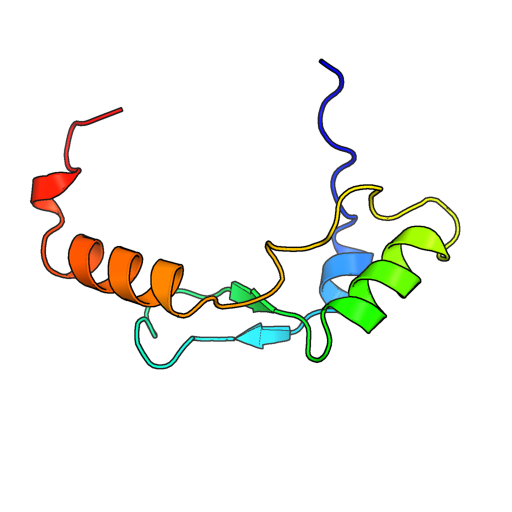592 N N . ALA A 1 78 ? -5.010 11.561 18.518 1.00 97.06 78 ALA A N 1
ATOM 593 C CA . ALA A 1 78 ? -5.627 12.882 18.538 1.00 97.06 78 ALA A CA 1
ATOM 594 C C . ALA A 1 78 ? -4.810 13.873 19.388 1.00 97.06 78 ALA A C 1
ATOM 596 O O . ALA A 1 78 ? -4.505 13.623 20.554 1.00 97.06 78 ALA A O 1
ATOM 597 N N . GLY A 1 79 ? -4.448 15.012 18.790 1.00 96.50 79 GLY A N 1
ATOM 598 C CA . GLY A 1 79 ? -3.688 16.075 19.457 1.00 96.50 79 GLY A CA 1
ATOM 599 C C . GLY A 1 79 ? -2.185 15.814 19.627 1.00 96.50 79 GLY A C 1
ATOM 600 O O . GLY A 1 79 ? -1.520 16.621 20.273 1.00 96.50 79 GLY A O 1
ATOM 601 N N . LYS A 1 80 ? -1.635 14.732 19.056 1.00 93.00 80 LYS A N 1
ATOM 602 C CA . LYS A 1 80 ? -0.199 14.403 19.109 1.00 93.00 80 LYS A CA 1
ATOM 603 C C . LYS A 1 80 ? 0.502 14.755 17.786 1.00 93.00 80 LYS A C 1
ATOM 605 O O . LYS A 1 80 ? -0.134 14.744 16.732 1.00 93.00 80 LYS A O 1
ATOM 610 N N . ARG A 1 81 ? 1.794 15.092 17.843 1.00 82.44 81 ARG A N 1
ATOM 611 C CA . ARG A 1 81 ? 2.674 15.375 16.695 1.00 82.44 81 ARG A CA 1
ATOM 612 C C . ARG A 1 81 ? 4.044 14.763 16.917 1.00 82.44 81 ARG A C 1
ATOM 614 O O . ARG A 1 81 ? 4.481 14.775 18.088 1.00 82.44 81 ARG A O 1
#

Foldseek 3Di:
DPDFQAQDPVLLVVAWDWDQDPLGNVDTATAGPDQVVSQVCQPPPPPRSGDDRPPSRDPDPVNSVVVSVCVVPVVVCPPHD